Protein AF-A0A9R1UL48-F1 (afdb_monomer)

Radius of gyration: 14.7 Å; Cα contacts (8 Å, |Δi|>4): 49; chains: 1; bounding box: 41×28×31 Å

Secondary structure (DSSP, 8-state):
--HHHHHHHHHHHHHHHTTHHHHHHHHHHHHHT-HHHHHHHHHHHHHTT---SGGG-TTGGGT--SHHHHHHHHHHHHHHHHHHHHTTTT-S----

Organism: Lactuca sativa (NCBI:txid4236)

Structure (mmCIF, N/CA/C/O backbone):
data_AF-A0A9R1UL48-F1
#
_entry.id   AF-A0A9R1UL48-F1
#
loop_
_atom_site.group_PDB
_atom_site.id
_atom_site.type_symbol
_atom_site.label_atom_id
_atom_site.label_alt_id
_atom_site.label_comp_id
_atom_site.label_asym_id
_atom_site.label_entity_id
_atom_site.label_seq_id
_atom_site.pdbx_PDB_ins_code
_atom_site.Cartn_x
_atom_site.Cartn_y
_atom_site.Cartn_z
_atom_site.occupancy
_atom_site.B_iso_or_equiv
_atom_site.auth_seq_id
_atom_site.auth_comp_id
_atom_site.auth_asym_id
_atom_site.auth_atom_id
_atom_site.pdbx_PDB_model_num
ATOM 1 N N . MET A 1 1 ? 26.369 -8.459 -18.024 1.00 50.28 1 MET A N 1
ATOM 2 C CA . MET A 1 1 ? 25.039 -8.475 -17.390 1.00 50.28 1 MET A CA 1
ATOM 3 C C . MET A 1 1 ? 24.532 -9.898 -17.424 1.00 50.28 1 MET A C 1
ATOM 5 O O . MET A 1 1 ? 24.688 -10.571 -18.440 1.00 50.28 1 MET A O 1
ATOM 9 N N . SER A 1 2 ? 24.081 -10.414 -16.285 1.00 61.44 2 SER A N 1
ATOM 10 C CA . SER A 1 2 ? 23.486 -11.751 -16.228 1.00 61.44 2 SER A CA 1
ATOM 11 C C . SER A 1 2 ? 22.096 -11.711 -16.870 1.00 61.44 2 SER A C 1
ATOM 13 O O . SER A 1 2 ? 21.419 -10.689 -16.796 1.00 61.44 2 SER A O 1
ATOM 15 N N . LYS A 1 3 ? 21.624 -12.821 -17.451 1.00 58.91 3 LYS A N 1
ATOM 16 C CA . LYS A 1 3 ? 20.257 -12.907 -18.008 1.00 58.91 3 LYS A CA 1
ATOM 17 C C . LYS A 1 3 ? 19.164 -12.492 -17.002 1.00 58.91 3 LYS A C 1
ATOM 19 O O . LYS A 1 3 ? 18.085 -12.088 -17.416 1.00 58.91 3 LYS A O 1
ATOM 24 N N . GLY A 1 4 ? 19.435 -12.594 -15.696 1.00 55.41 4 GLY A N 1
ATOM 25 C CA . GLY A 1 4 ? 18.522 -12.154 -14.638 1.00 55.41 4 GLY A CA 1
ATOM 26 C C . GLY A 1 4 ? 18.448 -10.632 -14.461 1.00 55.41 4 GLY A C 1
ATOM 27 O O . GLY A 1 4 ? 17.380 -10.123 -14.136 1.00 55.41 4 GLY A O 1
ATOM 28 N N . GLU A 1 5 ? 19.536 -9.898 -14.721 1.00 53.41 5 GLU A N 1
ATOM 29 C CA . GLU A 1 5 ? 19.542 -8.424 -14.683 1.00 53.41 5 GLU A CA 1
ATOM 30 C C . GLU A 1 5 ? 18.747 -7.829 -15.850 1.00 53.41 5 GLU A C 1
ATOM 32 O O . GLU A 1 5 ? 18.006 -6.868 -15.649 1.00 53.41 5 GLU A O 1
ATOM 37 N N . ASP A 1 6 ? 18.828 -8.438 -17.039 1.00 66.06 6 ASP A N 1
ATOM 38 C CA . ASP A 1 6 ? 18.066 -7.997 -18.215 1.00 66.06 6 ASP A CA 1
ATOM 39 C C . ASP A 1 6 ? 16.556 -8.139 -17.998 1.00 66.06 6 ASP A C 1
ATOM 41 O O . ASP A 1 6 ? 15.810 -7.203 -18.263 1.00 66.06 6 ASP A O 1
ATOM 45 N N . ILE A 1 7 ? 16.096 -9.268 -17.443 1.00 68.06 7 ILE A N 1
ATOM 46 C CA . ILE A 1 7 ? 14.666 -9.485 -17.158 1.00 68.06 7 ILE A CA 1
ATOM 47 C C . ILE A 1 7 ? 14.162 -8.476 -16.122 1.00 68.06 7 ILE A C 1
ATOM 49 O O . ILE A 1 7 ? 13.088 -7.900 -16.296 1.00 68.06 7 ILE A O 1
ATOM 53 N N . GLY A 1 8 ? 14.940 -8.235 -15.061 1.00 64.12 8 GLY A N 1
ATOM 54 C CA . GLY A 1 8 ? 14.597 -7.242 -14.045 1.00 64.12 8 GLY A CA 1
ATOM 55 C C . GLY A 1 8 ? 14.480 -5.834 -14.631 1.00 64.12 8 GLY A C 1
ATOM 56 O O . GLY A 1 8 ? 13.511 -5.131 -14.350 1.00 64.12 8 GLY A O 1
ATOM 57 N N . HIS A 1 9 ? 15.421 -5.448 -15.496 1.00 67.69 9 HIS A N 1
ATOM 58 C CA . HIS A 1 9 ? 15.394 -4.162 -16.186 1.00 67.69 9 HIS A CA 1
ATOM 59 C C . HIS A 1 9 ? 14.218 -4.054 -17.166 1.00 67.69 9 HIS A C 1
ATOM 61 O O . HIS A 1 9 ? 13.515 -3.051 -17.159 1.00 67.69 9 HIS A O 1
ATOM 67 N N . THR A 1 10 ? 13.947 -5.083 -17.975 1.00 72.25 10 THR A N 1
ATOM 68 C CA . THR A 1 10 ? 12.814 -5.085 -18.916 1.00 72.25 10 THR A CA 1
ATOM 69 C C . THR A 1 10 ? 11.478 -4.970 -18.189 1.00 72.25 10 THR A C 1
ATOM 71 O O . THR A 1 10 ? 10.662 -4.131 -18.557 1.00 72.25 10 THR A O 1
ATOM 74 N N . LEU A 1 11 ? 11.266 -5.746 -17.121 1.00 68.50 11 LEU A N 1
ATOM 75 C CA . LEU A 1 11 ? 10.054 -5.640 -16.304 1.00 68.50 11 LEU A CA 1
ATOM 76 C C . LEU A 1 11 ? 9.906 -4.233 -15.718 1.00 68.50 11 LEU A C 1
ATOM 78 O O . LEU A 1 11 ? 8.822 -3.658 -15.758 1.00 68.50 11 LEU A O 1
ATOM 82 N N . LEU A 1 12 ? 11.002 -3.657 -15.220 1.00 65.50 12 LEU A N 1
ATOM 83 C CA . LEU A 1 12 ? 11.022 -2.304 -14.680 1.00 65.50 12 LEU A CA 1
ATOM 84 C C . LEU A 1 12 ? 10.621 -1.251 -15.725 1.00 65.50 12 LEU A C 1
ATOM 86 O O . LEU A 1 12 ? 9.796 -0.387 -15.424 1.00 65.50 12 LEU A O 1
ATOM 90 N N . THR A 1 13 ? 11.172 -1.338 -16.938 1.00 69.06 13 THR A N 1
ATOM 91 C CA . THR A 1 13 ? 10.849 -0.428 -18.044 1.00 69.06 13 THR A CA 1
ATOM 92 C C . THR A 1 13 ? 9.391 -0.575 -18.468 1.00 69.06 13 THR A C 1
ATOM 94 O O . THR A 1 13 ? 8.697 0.431 -18.559 1.00 69.06 13 THR A O 1
ATOM 97 N N . CYS A 1 14 ? 8.874 -1.799 -18.611 1.00 71.75 14 CYS A N 1
ATOM 98 C CA . CYS A 1 14 ? 7.467 -2.021 -18.961 1.00 71.75 14 CYS A CA 1
ATOM 99 C C . CYS A 1 14 ? 6.506 -1.450 -17.906 1.00 71.75 14 CYS A C 1
ATOM 101 O O . CYS A 1 14 ? 5.497 -0.841 -18.245 1.00 71.75 14 CYS A O 1
ATOM 103 N N . LEU A 1 15 ? 6.831 -1.585 -16.617 1.00 67.88 15 LEU A N 1
ATOM 104 C CA . LEU A 1 15 ? 6.032 -1.017 -15.525 1.00 67.88 15 LEU A CA 1
ATOM 105 C C . LEU A 1 15 ? 6.070 0.521 -15.495 1.00 67.88 15 LEU A C 1
ATOM 107 O O . LEU A 1 15 ? 5.101 1.157 -15.073 1.00 67.88 15 LEU A O 1
ATOM 111 N N . GLN A 1 16 ? 7.182 1.127 -15.924 1.00 67.88 16 GLN A N 1
ATOM 112 C CA . GLN A 1 16 ? 7.293 2.575 -16.109 1.00 67.88 16 GLN A CA 1
ATOM 113 C C . GLN A 1 16 ? 6.514 3.053 -17.340 1.00 67.88 16 GLN A C 1
ATOM 115 O O . GLN A 1 16 ? 5.785 4.035 -17.231 1.00 67.88 16 GLN A O 1
ATOM 120 N N . GLU A 1 17 ? 6.619 2.350 -18.469 1.00 74.38 17 GLU A N 1
ATOM 121 C CA . GLU A 1 17 ? 5.879 2.639 -19.706 1.00 74.38 17 GLU A CA 1
ATOM 122 C C . GLU A 1 17 ? 4.366 2.522 -19.510 1.00 74.38 17 GLU A C 1
ATOM 124 O O . GLU A 1 17 ? 3.613 3.355 -20.005 1.00 74.38 17 GLU A O 1
ATOM 129 N N . TRP A 1 18 ? 3.915 1.534 -18.734 1.00 70.56 18 TRP A N 1
ATOM 130 C CA . TRP A 1 18 ? 2.505 1.374 -18.363 1.00 70.56 18 TRP A CA 1
ATOM 131 C C . TRP A 1 18 ? 2.033 2.379 -17.308 1.00 70.56 18 TRP A C 1
ATOM 133 O O . TRP A 1 18 ? 0.863 2.374 -16.942 1.00 70.56 18 TRP A O 1
ATOM 143 N N . GLY A 1 19 ? 2.918 3.228 -16.777 1.00 67.38 19 GLY A N 1
ATOM 144 C CA . GLY A 1 19 ? 2.545 4.262 -15.814 1.00 67.38 19 GLY A CA 1
ATOM 145 C C . GLY A 1 19 ? 2.127 3.739 -14.435 1.00 67.38 19 GLY A C 1
ATOM 146 O O . GLY A 1 19 ? 1.741 4.540 -13.587 1.00 67.38 19 GLY A O 1
ATOM 147 N N . ILE A 1 20 ? 2.267 2.440 -14.148 1.00 69.00 20 ILE A N 1
ATOM 148 C CA . ILE A 1 20 ? 1.826 1.815 -12.884 1.00 69.00 20 ILE A CA 1
ATOM 149 C C . ILE A 1 20 ? 2.497 2.467 -11.671 1.00 69.00 20 ILE A C 1
ATOM 151 O O . ILE A 1 20 ? 1.861 2.723 -10.645 1.00 69.00 20 ILE A O 1
ATOM 155 N N . ASN A 1 21 ? 3.778 2.814 -11.807 1.00 66.19 21 ASN A N 1
ATOM 156 C CA . ASN A 1 21 ? 4.495 3.580 -10.790 1.00 66.19 21 ASN A CA 1
ATOM 157 C C . ASN A 1 21 ? 3.826 4.923 -10.486 1.00 66.19 21 ASN A C 1
ATOM 159 O O . ASN A 1 21 ? 3.744 5.336 -9.329 1.00 66.19 21 ASN A O 1
ATOM 163 N N . ASN A 1 22 ? 3.336 5.602 -11.521 1.00 69.62 22 ASN A N 1
ATOM 164 C CA . ASN A 1 22 ? 2.673 6.885 -11.383 1.00 69.62 22 ASN A CA 1
ATOM 165 C C . ASN A 1 22 ? 1.287 6.733 -10.741 1.00 69.62 22 ASN A C 1
ATOM 167 O O . ASN A 1 22 ? 0.934 7.541 -9.883 1.00 69.62 22 ASN A O 1
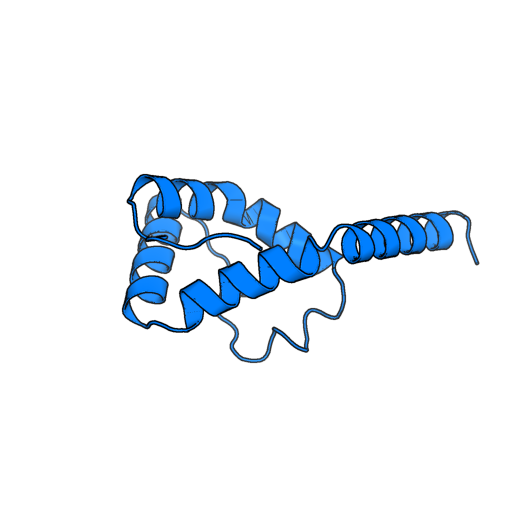ATOM 171 N N . CYS A 1 23 ? 0.537 5.676 -11.069 1.00 71.31 23 CYS A N 1
ATOM 172 C CA . CYS A 1 23 ? -0.757 5.375 -10.447 1.00 71.31 23 CYS A CA 1
ATOM 173 C C . CYS A 1 23 ? -0.612 5.172 -8.930 1.00 71.31 23 CYS A C 1
ATOM 175 O O . CYS A 1 23 ? -1.293 5.832 -8.142 1.00 71.31 23 CYS A O 1
ATOM 177 N N . MET A 1 24 ? 0.352 4.346 -8.507 1.00 73.44 24 MET A N 1
ATOM 178 C CA . MET A 1 24 ? 0.606 4.085 -7.085 1.00 73.44 24 MET A CA 1
ATOM 179 C C . MET A 1 24 ? 1.072 5.335 -6.333 1.00 73.44 24 MET A C 1
ATOM 181 O O . MET A 1 24 ? 0.561 5.646 -5.255 1.00 73.44 24 MET A O 1
ATOM 185 N N . GLN A 1 25 ? 2.004 6.105 -6.902 1.00 74.00 25 GLN A N 1
ATOM 186 C CA . GLN A 1 25 ? 2.432 7.367 -6.295 1.00 74.00 25 GLN A CA 1
ATOM 187 C C . GLN A 1 25 ? 1.288 8.380 -6.201 1.00 74.00 25 GLN A C 1
ATOM 189 O O . GLN A 1 25 ? 1.199 9.110 -5.214 1.00 74.00 25 GLN A O 1
ATOM 194 N N . THR A 1 26 ? 0.413 8.429 -7.204 1.00 76.50 26 THR A N 1
ATOM 195 C CA . THR A 1 26 ? -0.733 9.344 -7.239 1.00 76.50 26 THR A CA 1
ATOM 1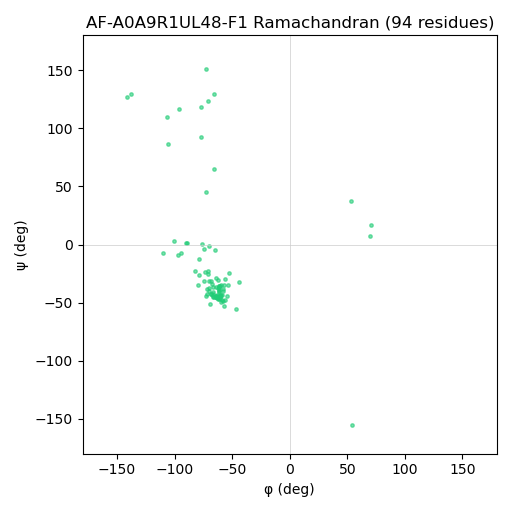96 C C . THR A 1 26 ? -1.771 8.969 -6.183 1.00 76.50 26 THR A C 1
ATOM 198 O O . THR A 1 26 ? -2.207 9.848 -5.441 1.00 76.50 26 THR A O 1
ATOM 201 N N . ALA A 1 27 ? -2.079 7.679 -6.014 1.00 78.19 27 ALA A N 1
ATOM 202 C CA . ALA A 1 27 ? -2.961 7.187 -4.952 1.00 78.19 27 ALA A CA 1
ATOM 203 C C . ALA A 1 27 ? -2.410 7.497 -3.548 1.00 78.19 27 ALA A C 1
ATOM 205 O O . ALA A 1 27 ? -3.117 8.030 -2.688 1.00 78.19 27 ALA A O 1
ATOM 206 N N . ILE A 1 28 ? -1.114 7.256 -3.324 1.00 78.12 28 ILE A N 1
ATOM 207 C CA . ILE A 1 28 ? -0.447 7.574 -2.052 1.00 78.12 28 ILE A CA 1
ATOM 208 C C . ILE A 1 28 ? -0.468 9.086 -1.782 1.00 78.12 28 ILE A C 1
ATOM 210 O O . ILE A 1 28 ? -0.801 9.511 -0.672 1.00 78.12 28 ILE A O 1
ATOM 214 N N . LYS A 1 29 ? -0.148 9.917 -2.784 1.00 78.31 29 LYS A N 1
ATOM 215 C CA . LYS A 1 29 ? -0.223 11.386 -2.678 1.00 78.31 29 LYS A CA 1
ATOM 216 C C . LYS A 1 29 ? -1.644 11.846 -2.364 1.00 78.31 29 LYS A C 1
ATOM 218 O O . LYS A 1 29 ? -1.825 12.690 -1.490 1.00 78.31 29 LYS A O 1
ATOM 223 N N . TYR A 1 30 ? -2.650 11.268 -3.020 1.00 81.31 30 TYR A N 1
ATOM 224 C CA . TYR A 1 30 ? -4.056 11.574 -2.770 1.00 81.31 30 TYR A CA 1
ATOM 225 C C . TYR A 1 30 ? -4.418 11.331 -1.304 1.00 81.31 30 TYR A C 1
ATOM 227 O O . TYR A 1 30 ? -4.886 12.246 -0.628 1.00 81.31 30 TYR A O 1
ATOM 235 N N . ILE A 1 31 ? -4.121 10.142 -0.777 1.00 81.62 31 ILE A N 1
ATOM 236 C CA . ILE A 1 31 ? -4.404 9.798 0.622 1.00 81.62 31 ILE A CA 1
ATOM 237 C C . ILE A 1 31 ? -3.663 10.748 1.571 1.00 81.62 31 ILE A C 1
ATOM 239 O O . ILE A 1 31 ? -4.263 11.267 2.512 1.00 81.62 31 ILE A O 1
ATOM 243 N N . ARG A 1 32 ? -2.387 11.041 1.296 1.00 80.44 32 ARG A N 1
ATOM 244 C CA . ARG A 1 32 ? -1.540 11.887 2.152 1.00 80.44 32 ARG A CA 1
ATOM 245 C C . ARG A 1 32 ? -1.903 13.369 2.145 1.00 80.44 32 ARG A C 1
ATOM 247 O O . ARG A 1 32 ? -1.674 14.045 3.142 1.00 80.44 32 ARG A O 1
ATOM 254 N N . ASN A 1 33 ? -2.525 13.869 1.083 1.00 83.06 33 ASN A N 1
ATOM 255 C CA . ASN A 1 33 ? -2.943 15.269 0.982 1.00 83.06 33 ASN A CA 1
ATOM 256 C C . ASN A 1 33 ? -4.119 15.633 1.909 1.00 83.06 33 ASN A C 1
ATOM 258 O O . ASN A 1 33 ? -4.577 16.772 1.901 1.00 83.06 33 ASN A O 1
ATOM 262 N N . SER A 1 34 ? -4.672 14.697 2.688 1.00 83.38 34 SER A N 1
ATOM 263 C CA . SER A 1 34 ? -5.653 15.017 3.730 1.00 83.38 34 SER A CA 1
ATOM 264 C C . SER A 1 34 ? -5.436 14.172 4.968 1.00 83.38 34 SER A C 1
ATOM 266 O O . SER A 1 34 ? -5.518 12.947 4.922 1.00 83.38 34 SER A O 1
ATOM 268 N N . THR A 1 35 ? -5.314 14.839 6.110 1.00 83.88 35 THR A N 1
ATOM 269 C CA . THR A 1 35 ? -5.271 14.198 7.426 1.00 83.88 35 THR A CA 1
ATOM 270 C C . THR A 1 35 ? -6.473 13.277 7.659 1.00 83.88 35 THR A C 1
ATOM 272 O O . THR A 1 35 ? -6.321 12.212 8.251 1.00 83.88 35 THR A O 1
ATOM 275 N N . GLN A 1 36 ? -7.654 13.629 7.135 1.00 87.19 36 GLN A N 1
ATOM 276 C CA . GLN A 1 36 ? -8.859 12.806 7.259 1.00 87.19 36 GLN A CA 1
ATOM 277 C C . GLN A 1 36 ? -8.772 11.516 6.423 1.00 87.19 36 GLN A C 1
ATOM 279 O O . GLN A 1 36 ? -9.174 10.455 6.895 1.00 87.19 36 GLN A O 1
ATOM 284 N N . ARG A 1 37 ? -8.215 11.582 5.204 1.00 86.62 37 ARG A N 1
ATOM 285 C CA . ARG A 1 37 ? -7.993 10.396 4.355 1.00 86.62 37 ARG A CA 1
ATOM 286 C C . ARG A 1 37 ? -6.920 9.484 4.944 1.00 86.62 37 ARG A C 1
ATOM 288 O O . ARG A 1 37 ? -7.146 8.283 5.015 1.00 86.62 37 ARG A O 1
ATOM 295 N N . ILE A 1 38 ? -5.818 10.041 5.453 1.00 86.44 38 ILE A N 1
ATOM 296 C CA . ILE A 1 38 ? -4.795 9.270 6.184 1.00 86.44 38 ILE A CA 1
ATOM 297 C C . ILE A 1 38 ? -5.424 8.527 7.365 1.00 86.44 38 ILE A C 1
ATOM 299 O O . ILE A 1 38 ? -5.153 7.345 7.562 1.00 86.44 38 ILE A O 1
ATOM 303 N N . GLN A 1 39 ? -6.244 9.215 8.162 1.00 87.25 39 GLN A N 1
ATOM 304 C CA . GLN A 1 39 ? -6.864 8.630 9.347 1.00 87.25 39 GLN A CA 1
ATOM 305 C C . GLN A 1 39 ? -7.793 7.464 8.981 1.00 87.25 39 GLN A C 1
ATOM 307 O O . GLN A 1 39 ? -7.648 6.375 9.530 1.00 87.25 39 GLN A O 1
ATOM 312 N N . ARG A 1 40 ? -8.658 7.654 7.981 1.00 88.12 40 ARG A N 1
ATOM 313 C CA . ARG A 1 40 ? -9.532 6.597 7.453 1.00 88.12 40 ARG A CA 1
ATOM 314 C C . ARG A 1 40 ? -8.761 5.421 6.861 1.00 88.12 40 ARG A C 1
ATOM 316 O O . ARG A 1 40 ? -9.152 4.273 7.037 1.00 88.12 40 ARG A O 1
ATOM 323 N N . PHE A 1 41 ? -7.646 5.689 6.186 1.00 86.50 41 PHE A N 1
ATOM 324 C CA . PHE A 1 41 ? -6.804 4.633 5.632 1.00 86.50 41 PHE A CA 1
ATOM 325 C C . PHE A 1 41 ? -6.158 3.812 6.753 1.00 86.50 41 PHE A C 1
ATOM 327 O O . PHE A 1 41 ? -6.196 2.587 6.725 1.00 86.50 41 PHE A O 1
ATOM 334 N N . LYS A 1 42 ? -5.663 4.471 7.809 1.00 86.69 42 LYS A N 1
ATOM 335 C CA . LYS A 1 42 ? -5.160 3.796 9.017 1.00 86.69 42 LYS A CA 1
ATOM 336 C C . LYS A 1 42 ? -6.239 2.981 9.731 1.00 86.69 42 LYS A C 1
ATOM 338 O O . LYS A 1 42 ? -5.924 1.939 10.293 1.00 86.69 42 LYS A O 1
ATOM 343 N N . GLU A 1 43 ? -7.487 3.440 9.740 1.00 89.00 43 GLU A N 1
ATOM 344 C CA . GLU A 1 43 ? -8.617 2.666 10.270 1.00 89.00 43 GLU A CA 1
ATOM 345 C C . GLU A 1 43 ? -8.847 1.396 9.445 1.00 89.00 43 GLU A C 1
ATOM 347 O O . GLU A 1 43 ? -8.929 0.316 10.023 1.00 89.00 43 GLU A O 1
ATOM 352 N N . CYS A 1 44 ? -8.819 1.493 8.112 1.00 88.31 44 CYS A N 1
ATOM 353 C CA . CYS A 1 44 ? -8.911 0.327 7.227 1.00 88.31 44 CYS A CA 1
ATOM 354 C C . CYS A 1 44 ? -7.747 -0.655 7.448 1.00 88.31 44 CYS A C 1
ATOM 356 O O . CYS A 1 44 ? -7.967 -1.862 7.503 1.00 88.31 44 CYS A O 1
ATOM 358 N N . MET A 1 45 ? -6.521 -0.151 7.635 1.00 88.56 45 MET A N 1
ATOM 359 C CA . MET A 1 45 ? -5.355 -0.978 7.974 1.00 88.56 45 MET A CA 1
ATOM 360 C C . MET A 1 45 ? -5.555 -1.724 9.298 1.00 88.56 45 MET A C 1
ATOM 362 O O . MET A 1 45 ? -5.288 -2.920 9.375 1.00 88.56 45 MET A O 1
ATOM 366 N N . LYS A 1 46 ? -6.063 -1.039 10.331 1.00 88.69 46 LYS A N 1
ATOM 367 C CA . LYS A 1 46 ? -6.336 -1.643 11.644 1.00 88.69 46 LYS A CA 1
ATOM 368 C C . LYS A 1 46 ? -7.418 -2.715 11.577 1.00 88.69 46 LYS A C 1
ATOM 370 O O . LYS A 1 46 ? -7.240 -3.777 12.156 1.00 88.69 46 LYS A O 1
ATOM 375 N N . GLU A 1 47 ? -8.516 -2.458 10.873 1.00 88.56 47 GLU A N 1
ATOM 376 C CA . GLU A 1 47 ? -9.611 -3.427 10.715 1.00 88.56 47 GLU A CA 1
ATOM 377 C C . GLU A 1 47 ? -9.158 -4.717 10.030 1.00 88.56 47 GLU A C 1
ATOM 379 O O . GLU A 1 47 ? -9.612 -5.804 10.381 1.00 88.56 47 GLU A O 1
ATOM 384 N N . LEU A 1 48 ? -8.236 -4.596 9.076 1.00 87.75 48 LEU A N 1
ATOM 385 C CA . LEU A 1 48 ? -7.684 -5.724 8.333 1.00 87.75 48 LEU A CA 1
ATOM 386 C C . LEU A 1 48 ? -6.441 -6.338 8.996 1.00 87.75 48 LEU A C 1
ATOM 388 O O . LEU A 1 48 ? -5.881 -7.287 8.454 1.00 87.75 48 LEU A O 1
ATOM 392 N N . ASN A 1 49 ? -6.018 -5.829 10.161 1.00 86.50 49 ASN A N 1
ATOM 393 C CA . ASN A 1 49 ? -4.784 -6.212 10.858 1.00 86.50 49 ASN A CA 1
ATOM 394 C C . ASN A 1 49 ? -3.524 -6.128 9.974 1.00 86.50 49 ASN A C 1
ATOM 396 O O . ASN A 1 49 ? -2.622 -6.959 10.072 1.00 86.50 49 ASN A O 1
ATOM 400 N N . VAL A 1 50 ? -3.459 -5.118 9.103 1.00 84.81 50 VAL A N 1
ATOM 401 C CA . VAL A 1 50 ? -2.306 -4.861 8.233 1.00 84.81 50 VAL A CA 1
ATOM 402 C C . VAL A 1 50 ? -1.402 -3.816 8.883 1.00 84.81 50 VAL A C 1
ATOM 404 O O . VAL A 1 50 ? -1.786 -2.659 9.057 1.00 84.81 50 VAL A O 1
ATOM 407 N N . GLU A 1 51 ? -0.173 -4.204 9.219 1.00 75.12 51 GLU A N 1
ATOM 408 C CA . GLU A 1 51 ? 0.836 -3.310 9.792 1.00 75.12 51 GLU A CA 1
ATOM 409 C C . GLU A 1 51 ? 1.924 -2.956 8.771 1.00 75.12 51 GLU A C 1
ATOM 411 O O . GLU A 1 51 ? 2.999 -3.548 8.760 1.00 75.12 51 GLU A O 1
ATOM 416 N N . SER A 1 52 ? 1.693 -1.916 7.965 1.00 72.25 52 SER A N 1
ATOM 417 C CA . SER A 1 52 ? 2.733 -1.378 7.078 1.00 72.25 52 SER A CA 1
ATOM 418 C C . SER A 1 52 ? 3.259 -0.036 7.585 1.00 72.25 52 SER A C 1
ATOM 420 O O . SER A 1 52 ? 2.585 0.995 7.520 1.00 72.25 52 SER A O 1
ATOM 422 N N . LYS A 1 53 ? 4.503 -0.015 8.078 1.00 65.00 53 LYS A N 1
ATOM 423 C CA . LYS A 1 53 ? 5.183 1.236 8.477 1.00 65.00 53 LYS A CA 1
ATOM 424 C C . LYS A 1 53 ? 5.619 2.067 7.276 1.00 65.00 53 LYS A C 1
ATOM 426 O O . LYS A 1 53 ? 5.790 3.279 7.395 1.00 65.00 53 LYS A O 1
ATOM 431 N N . LYS A 1 54 ? 5.806 1.424 6.124 1.00 65.94 54 LYS A N 1
ATOM 432 C CA . LYS A 1 54 ? 6.456 2.062 4.987 1.00 65.94 54 LYS A CA 1
ATOM 433 C C . LYS A 1 54 ? 5.518 3.006 4.214 1.00 65.94 54 LYS A C 1
ATOM 435 O O . LYS A 1 54 ? 5.980 4.002 3.671 1.00 65.94 54 LYS A O 1
ATOM 440 N N . PHE A 1 55 ? 4.203 2.778 4.255 1.00 66.62 55 PHE A N 1
ATOM 441 C CA . PHE A 1 55 ? 3.196 3.651 3.627 1.00 66.62 55 PHE A CA 1
ATOM 442 C C . PHE A 1 55 ? 3.159 5.081 4.205 1.00 66.62 55 PHE A C 1
ATOM 444 O O . PHE A 1 55 ? 2.850 6.047 3.507 1.00 66.62 55 PHE A O 1
ATOM 451 N N . LEU A 1 56 ? 3.484 5.226 5.495 1.00 60.03 56 LEU A N 1
ATOM 452 C CA . LEU A 1 56 ? 3.360 6.480 6.245 1.00 60.03 56 LEU A CA 1
ATOM 453 C C . LEU A 1 56 ? 4.646 7.311 6.291 1.00 60.03 56 LEU A C 1
ATOM 455 O O . LEU A 1 56 ? 4.611 8.438 6.788 1.00 60.03 56 LEU A O 1
ATOM 459 N N . CYS A 1 57 ? 5.776 6.791 5.805 1.00 57.59 57 CYS A N 1
ATOM 460 C CA . CYS A 1 57 ? 7.027 7.537 5.849 1.00 57.59 57 CYS A CA 1
ATOM 461 C C . CYS A 1 57 ? 6.993 8.702 4.851 1.00 57.59 57 CYS A C 1
ATOM 463 O O . CYS A 1 57 ? 6.734 8.550 3.652 1.00 57.59 57 CYS A O 1
ATOM 465 N N . ASN A 1 58 ? 7.211 9.910 5.378 1.00 51.81 58 ASN A N 1
ATOM 466 C CA . ASN A 1 58 ? 6.998 11.131 4.618 1.00 51.81 58 ASN A CA 1
ATOM 467 C C . ASN A 1 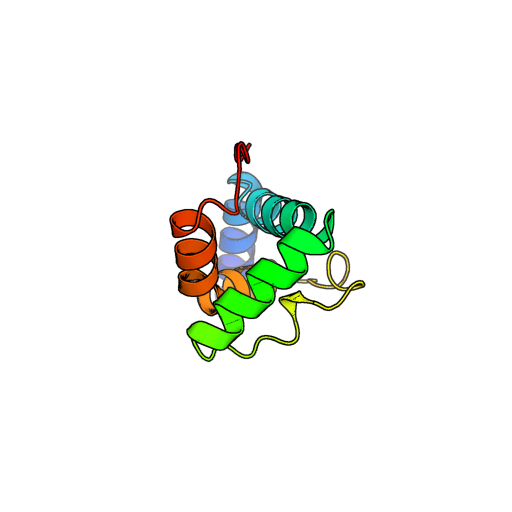58 ? 8.048 11.314 3.505 1.00 51.81 58 ASN A C 1
ATOM 469 O O . ASN A 1 58 ? 7.709 11.792 2.422 1.00 51.81 58 ASN A O 1
ATOM 473 N N . ASP A 1 59 ? 9.260 10.822 3.751 1.00 47.19 59 ASP A N 1
ATOM 474 C CA . ASP A 1 59 ? 10.452 11.010 2.916 1.00 47.19 59 ASP A CA 1
ATOM 475 C C . ASP A 1 59 ? 10.626 9.931 1.835 1.00 47.19 59 ASP A C 1
ATOM 477 O O . ASP A 1 59 ? 11.586 9.938 1.071 1.00 47.19 59 ASP A O 1
ATOM 481 N N . SER A 1 60 ? 9.693 8.980 1.752 1.00 51.56 60 SER A N 1
ATOM 482 C CA . SER A 1 60 ? 9.882 7.764 0.961 1.00 51.56 60 SER A CA 1
ATOM 483 C C . SER A 1 60 ? 9.597 7.927 -0.520 1.00 51.56 60 SER A C 1
ATOM 485 O O . SER A 1 60 ? 10.130 7.148 -1.291 1.00 51.56 60 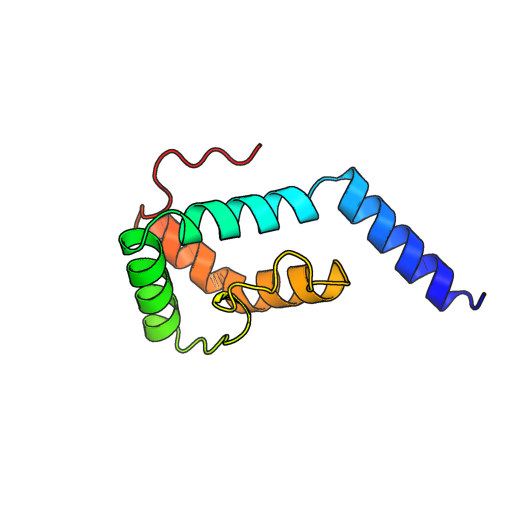SER A O 1
ATOM 487 N N . LEU A 1 61 ? 8.807 8.916 -0.961 1.00 49.94 61 LEU A N 1
ATOM 488 C CA . LEU A 1 61 ? 8.472 9.067 -2.392 1.00 49.94 61 LEU A CA 1
ATOM 489 C C . LEU A 1 61 ? 9.714 9.189 -3.293 1.00 49.94 61 LEU A C 1
ATOM 491 O O . LEU A 1 61 ? 9.678 8.730 -4.428 1.00 49.94 61 LEU A O 1
ATOM 495 N N . THR A 1 62 ? 10.811 9.733 -2.764 1.00 45.22 62 THR A N 1
ATOM 496 C CA . THR A 1 62 ? 12.127 9.823 -3.414 1.00 45.22 62 THR A CA 1
ATOM 497 C C . THR A 1 62 ? 13.093 8.700 -3.015 1.00 45.22 62 THR A C 1
ATOM 499 O O . THR A 1 62 ? 14.154 8.587 -3.615 1.00 45.22 62 THR A O 1
ATOM 502 N N . GLN A 1 63 ? 12.747 7.881 -2.014 1.00 44.69 63 GLN A N 1
ATOM 503 C CA . GLN A 1 63 ? 13.572 6.798 -1.463 1.00 44.69 63 GLN A CA 1
ATOM 504 C C . GLN A 1 63 ? 13.039 5.388 -1.786 1.00 44.69 63 GLN A C 1
ATOM 506 O O . GLN A 1 63 ? 13.741 4.407 -1.534 1.00 44.69 63 GLN A O 1
ATOM 511 N N . TRP A 1 64 ? 11.845 5.265 -2.389 1.00 56.25 64 TRP A N 1
ATOM 512 C CA . TRP A 1 64 ? 11.394 4.083 -3.139 1.00 56.25 64 TRP A CA 1
ATOM 513 C C . TRP A 1 64 ? 12.272 3.935 -4.384 1.00 56.25 64 TRP A C 1
ATOM 515 O O . TRP A 1 64 ? 11.823 4.107 -5.514 1.00 56.25 64 TRP A O 1
ATOM 525 N N . ASN A 1 65 ? 13.558 3.664 -4.175 1.00 51.78 65 ASN A N 1
ATOM 526 C CA . ASN A 1 65 ? 14.574 3.597 -5.222 1.00 51.78 65 ASN A CA 1
ATOM 527 C C . ASN A 1 65 ? 14.322 2.444 -6.208 1.00 51.78 65 ASN A C 1
ATOM 529 O O . ASN A 1 65 ? 15.023 2.325 -7.209 1.00 51.78 65 ASN A O 1
ATOM 533 N N . SER A 1 66 ? 13.315 1.604 -5.954 1.00 60.81 66 SER A N 1
ATOM 534 C CA . SER A 1 66 ? 12.881 0.554 -6.858 1.00 60.81 66 SER A CA 1
ATOM 535 C C . SER A 1 66 ? 11.353 0.479 -6.934 1.00 60.81 66 SER A C 1
ATOM 537 O O . SER A 1 66 ? 10.654 0.350 -5.930 1.00 60.81 66 SER A O 1
ATOM 539 N N . THR A 1 67 ? 10.836 0.470 -8.165 1.00 65.75 67 THR A N 1
ATOM 540 C CA . THR A 1 67 ? 9.462 0.062 -8.528 1.00 65.75 67 THR A CA 1
ATOM 541 C C . THR A 1 67 ? 9.026 -1.220 -7.819 1.00 65.75 67 THR A C 1
ATOM 543 O O . THR A 1 67 ? 7.861 -1.378 -7.473 1.00 65.75 67 THR A O 1
ATOM 546 N N . TYR A 1 68 ? 9.975 -2.119 -7.556 1.00 69.38 68 TYR A N 1
ATOM 547 C CA . TYR A 1 68 ? 9.758 -3.343 -6.795 1.00 69.38 68 TYR A CA 1
ATOM 548 C C . TYR A 1 68 ? 9.209 -3.085 -5.386 1.00 69.38 68 TYR A C 1
ATOM 550 O O . TYR A 1 68 ? 8.221 -3.698 -5.001 1.00 69.38 68 TYR A O 1
ATOM 558 N N . GLU A 1 69 ? 9.800 -2.165 -4.621 1.00 70.94 69 GLU A N 1
ATOM 559 C CA . GLU A 1 69 ? 9.334 -1.874 -3.260 1.00 70.94 69 GLU A CA 1
ATOM 560 C C . GLU A 1 69 ? 7.942 -1.221 -3.265 1.00 70.94 69 GLU A C 1
ATOM 562 O O . GLU A 1 69 ? 7.124 -1.505 -2.390 1.00 70.94 69 GLU A O 1
ATOM 567 N N . LEU A 1 70 ? 7.645 -0.402 -4.282 1.00 73.12 70 LEU A N 1
ATOM 568 C CA . LEU A 1 70 ? 6.326 0.207 -4.462 1.00 73.12 70 LEU A CA 1
ATOM 569 C C . LEU A 1 70 ? 5.257 -0.847 -4.790 1.00 73.12 70 LEU A C 1
ATOM 571 O O . LEU A 1 70 ? 4.175 -0.825 -4.208 1.00 73.12 70 LEU A O 1
ATOM 575 N N . LEU A 1 71 ? 5.574 -1.789 -5.682 1.00 73.38 71 LEU A N 1
ATOM 576 C CA . LEU A 1 71 ? 4.693 -2.903 -6.033 1.00 73.38 71 LEU A CA 1
ATOM 577 C C . LEU A 1 71 ? 4.488 -3.868 -4.870 1.00 73.38 71 LEU A C 1
ATOM 579 O O . LEU A 1 71 ? 3.369 -4.302 -4.626 1.00 73.38 71 LEU A O 1
ATOM 583 N N . ASN A 1 72 ? 5.545 -4.174 -4.121 1.00 77.00 72 ASN A N 1
ATOM 584 C CA . ASN A 1 72 ? 5.452 -5.059 -2.965 1.00 77.00 72 ASN A CA 1
ATOM 585 C C . ASN A 1 72 ? 4.476 -4.503 -1.914 1.00 77.00 72 ASN A C 1
ATOM 587 O O . ASN A 1 72 ? 3.715 -5.242 -1.301 1.00 77.00 72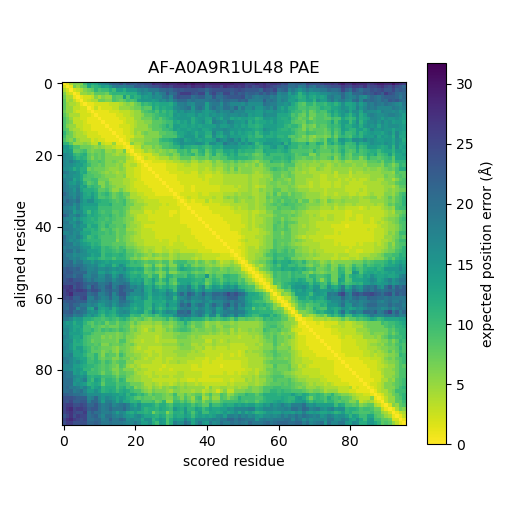 ASN A O 1
ATOM 591 N N . ILE A 1 73 ? 4.432 -3.181 -1.765 1.00 76.81 73 ILE A N 1
ATOM 592 C CA . ILE A 1 73 ? 3.480 -2.519 -0.869 1.00 76.81 73 ILE A CA 1
ATOM 593 C C . ILE A 1 73 ? 2.098 -2.392 -1.466 1.00 76.81 73 ILE A C 1
ATOM 595 O O . ILE A 1 73 ? 1.127 -2.488 -0.724 1.00 76.81 73 ILE A O 1
ATOM 599 N N . ALA A 1 74 ? 1.993 -2.184 -2.778 1.00 78.31 74 ALA A N 1
ATOM 600 C CA . ALA A 1 74 ? 0.709 -2.262 -3.461 1.00 78.31 74 ALA A CA 1
ATOM 601 C C 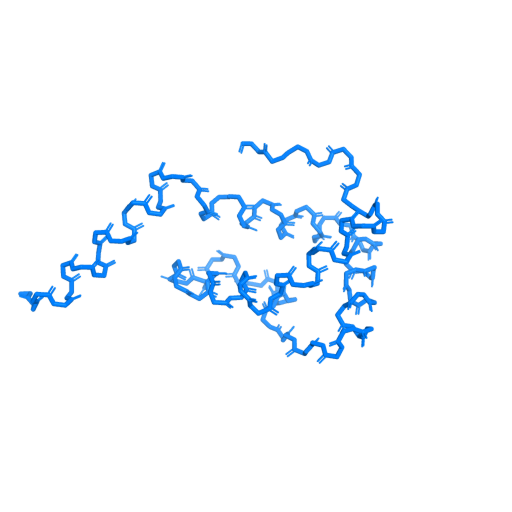. ALA A 1 74 ? 0.040 -3.614 -3.173 1.00 78.31 74 ALA A C 1
ATOM 603 O O . ALA A 1 74 ? -1.127 -3.646 -2.805 1.00 78.31 74 ALA A O 1
ATOM 604 N N . LEU A 1 75 ? 0.813 -4.703 -3.245 1.00 80.12 75 LEU A N 1
ATOM 605 C CA . LEU A 1 75 ? 0.356 -6.054 -2.920 1.00 80.12 75 LEU A CA 1
ATOM 606 C C . LEU A 1 75 ? 0.027 -6.218 -1.429 1.00 80.12 75 LEU A C 1
ATOM 608 O O . LEU A 1 75 ? -1.014 -6.766 -1.087 1.00 80.12 75 LEU A O 1
ATOM 612 N N . GLU A 1 76 ? 0.877 -5.721 -0.526 1.00 82.44 76 GLU A N 1
ATOM 613 C CA . GLU A 1 76 ? 0.630 -5.787 0.925 1.00 82.44 76 GLU A CA 1
ATOM 614 C C . GLU A 1 76 ? -0.650 -5.033 1.336 1.00 82.44 76 GLU A C 1
ATOM 616 O O . GLU A 1 76 ? -1.371 -5.453 2.242 1.00 82.44 76 GLU A O 1
ATOM 621 N N . LEU A 1 77 ? -0.937 -3.916 0.663 1.00 82.88 77 LEU A N 1
ATOM 622 C CA . LEU A 1 77 ? -2.052 -3.023 0.969 1.00 82.88 77 LEU A CA 1
ATOM 623 C C . LEU A 1 77 ? -3.265 -3.214 0.060 1.00 82.88 77 LEU A C 1
ATOM 625 O O . LEU A 1 77 ? -4.229 -2.477 0.238 1.00 82.88 77 LEU A O 1
ATOM 629 N N . GLU A 1 78 ? -3.255 -4.171 -0.868 1.00 85.25 78 GLU A N 1
ATOM 630 C CA . GLU A 1 78 ? -4.329 -4.405 -1.848 1.00 85.25 78 GLU A CA 1
ATOM 631 C C . GLU A 1 78 ? -5.706 -4.401 -1.167 1.00 85.25 78 GLU A C 1
ATOM 633 O O . GLU A 1 78 ? -6.543 -3.539 -1.417 1.00 85.25 78 GLU A O 1
ATOM 638 N N . LYS A 1 79 ? -5.873 -5.253 -0.151 1.00 86.06 79 LYS A N 1
ATOM 639 C CA . LYS A 1 79 ? -7.125 -5.361 0.615 1.00 86.06 79 LYS A CA 1
ATOM 640 C C . LYS A 1 79 ? -7.485 -4.090 1.383 1.00 86.06 79 LYS A C 1
ATOM 642 O O . LYS A 1 79 ? -8.657 -3.840 1.659 1.00 86.06 79 LYS A O 1
ATOM 647 N N . VAL A 1 80 ? -6.485 -3.304 1.781 1.00 87.81 80 VAL A N 1
ATOM 648 C CA . VAL A 1 80 ? -6.696 -2.021 2.462 1.00 87.81 80 VAL A CA 1
ATOM 649 C C . VAL A 1 80 ? -7.222 -0.991 1.473 1.00 87.81 80 VAL A C 1
ATOM 651 O O . VAL A 1 80 ? -8.146 -0.262 1.823 1.00 87.81 80 VAL A O 1
ATOM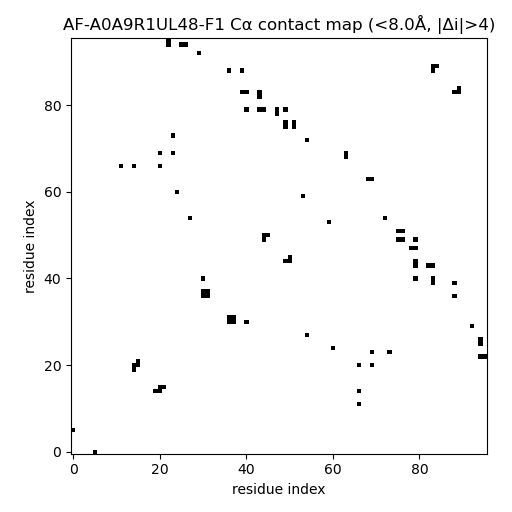 654 N N . PHE A 1 81 ? -6.672 -0.949 0.258 1.00 83.94 81 PHE A N 1
ATOM 655 C CA . PHE A 1 81 ? -7.173 -0.106 -0.823 1.00 83.94 81 PHE A CA 1
ATOM 656 C C . PHE A 1 81 ? -8.602 -0.492 -1.210 1.00 83.94 81 PHE A C 1
ATOM 658 O O . PHE A 1 81 ? -9.449 0.397 -1.245 1.00 83.94 81 PHE A O 1
ATOM 665 N N . ASP A 1 82 ? -8.898 -1.786 -1.352 1.00 85.50 82 ASP A N 1
ATOM 666 C CA . ASP A 1 82 ? -10.256 -2.269 -1.631 1.00 85.50 82 ASP A CA 1
ATOM 667 C C . ASP A 1 82 ? -11.243 -1.841 -0.536 1.00 85.50 82 ASP A C 1
ATOM 669 O O . ASP A 1 82 ? -12.304 -1.285 -0.812 1.00 85.50 82 ASP A O 1
ATOM 673 N N . ASN A 1 83 ? -10.891 -2.039 0.740 1.00 85.75 83 ASN A N 1
ATOM 674 C CA . ASN A 1 83 ? -11.743 -1.620 1.858 1.00 85.75 83 ASN A CA 1
ATOM 675 C C . ASN A 1 83 ? -11.908 -0.089 1.904 1.00 85.75 83 ASN A C 1
ATOM 677 O O . ASN A 1 83 ? -12.981 0.426 2.217 1.00 85.75 83 ASN A O 1
ATOM 681 N N . PHE A 1 84 ? -10.854 0.655 1.569 1.00 83.50 84 PHE A N 1
ATOM 682 C CA . PHE A 1 84 ? -10.889 2.113 1.503 1.00 83.50 84 PHE A CA 1
ATOM 683 C C . PHE A 1 84 ? -11.793 2.619 0.363 1.00 83.50 84 PHE A C 1
ATOM 685 O O . PHE A 1 84 ? -12.505 3.612 0.541 1.00 83.50 84 PHE A O 1
ATOM 692 N N . GLU A 1 85 ? -11.818 1.919 -0.773 1.00 82.25 85 GLU A N 1
ATOM 693 C CA . GLU A 1 85 ? -12.726 2.167 -1.895 1.00 82.25 85 GLU A CA 1
ATOM 694 C C . GLU A 1 85 ? -14.177 1.824 -1.553 1.00 82.25 85 GLU A C 1
ATOM 696 O O . GLU A 1 85 ? -15.053 2.674 -1.704 1.00 82.25 85 GLU A O 1
ATOM 701 N N . VAL A 1 86 ? -14.432 0.623 -1.024 1.00 83.69 86 VAL A N 1
ATOM 702 C CA . VAL A 1 86 ? -15.776 0.145 -0.649 1.00 83.69 86 VAL A CA 1
ATOM 703 C C . VAL A 1 86 ? -16.442 1.081 0.360 1.00 83.69 86 VAL A C 1
ATOM 705 O O . VAL A 1 86 ? -17.648 1.316 0.304 1.00 83.69 86 VAL A O 1
ATOM 708 N N . LYS A 1 87 ? -15.658 1.677 1.264 1.00 81.44 87 LYS A N 1
ATOM 709 C CA . LYS A 1 87 ? -16.145 2.678 2.224 1.00 81.44 87 LYS A CA 1
ATOM 710 C C . LYS A 1 87 ? -16.378 4.068 1.621 1.00 81.44 87 LYS A C 1
ATOM 712 O O . LYS A 1 87 ? -16.769 4.989 2.338 1.00 81.44 87 LYS A O 1
ATOM 717 N N . GLY A 1 88 ? -16.135 4.241 0.324 1.00 78.56 88 GLY A N 1
ATOM 718 C CA . GLY A 1 88 ? -16.325 5.491 -0.407 1.00 78.56 88 GLY A CA 1
ATOM 719 C C . GLY A 1 88 ? -15.305 6.571 -0.048 1.00 78.56 88 GLY A C 1
ATOM 720 O O . GLY A 1 88 ? -15.527 7.751 -0.321 1.00 78.56 88 GLY A O 1
ATOM 721 N N . PHE A 1 89 ? -14.182 6.211 0.581 1.00 77.31 89 PHE A N 1
ATOM 722 C CA . PHE A 1 89 ? -13.193 7.188 1.039 1.00 77.31 89 PHE A CA 1
ATOM 723 C C . PHE A 1 89 ? -12.287 7.710 -0.078 1.00 77.31 89 PHE A C 1
ATOM 725 O O . PHE A 1 89 ? -11.610 8.727 0.114 1.00 77.31 89 PHE A O 1
ATOM 732 N N . LEU A 1 90 ? -12.307 7.062 -1.247 1.00 66.81 90 LEU A N 1
ATOM 733 C CA . LEU A 1 90 ? -11.625 7.548 -2.441 1.00 66.81 90 LEU A CA 1
ATOM 734 C C . LEU A 1 90 ? -12.298 8.789 -3.048 1.00 66.81 90 LEU A C 1
ATOM 736 O O . LEU A 1 90 ? -11.590 9.588 -3.645 1.00 66.81 90 LEU A O 1
ATOM 740 N N . GLY A 1 91 ? -13.589 9.068 -2.823 1.00 64.12 91 GLY A N 1
ATOM 741 C CA . GLY A 1 91 ? -14.267 10.203 -3.481 1.00 64.12 91 GLY A CA 1
ATOM 742 C C . GLY A 1 91 ? -14.131 10.157 -5.016 1.00 64.12 91 GLY A C 1
ATOM 743 O O . GLY A 1 91 ? -13.884 9.093 -5.570 1.00 64.12 91 GLY A O 1
ATOM 744 N N . ASN A 1 92 ? -14.236 11.300 -5.710 1.00 59.59 92 ASN A N 1
ATOM 745 C CA . ASN A 1 92 ? -14.007 11.411 -7.168 1.00 59.59 92 ASN A CA 1
ATOM 746 C C . ASN A 1 92 ? -12.510 11.295 -7.536 1.00 59.59 92 ASN A C 1
ATOM 748 O O . ASN A 1 92 ? -11.969 12.139 -8.251 1.00 59.59 92 ASN A O 1
ATOM 752 N N . PHE A 1 93 ? -11.793 10.328 -6.967 1.00 63.75 93 PHE A N 1
ATOM 753 C CA . PHE A 1 93 ? -10.418 10.050 -7.348 1.00 63.75 93 PHE A CA 1
ATOM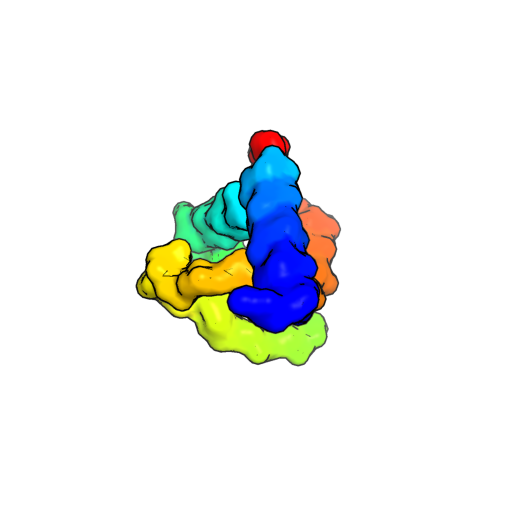 754 C C . PHE A 1 93 ? -10.417 9.291 -8.675 1.00 63.75 93 PHE A C 1
ATOM 756 O O . PHE A 1 93 ? -10.526 8.070 -8.701 1.00 63.75 93 PHE A O 1
ATOM 763 N N . GLU A 1 94 ? -10.322 10.027 -9.779 1.00 51.75 94 GLU A N 1
ATOM 764 C CA . GLU A 1 94 ? -10.031 9.443 -11.085 1.00 51.75 94 GLU A CA 1
ATOM 765 C C . GLU A 1 94 ? -8.531 9.136 -11.151 1.00 51.75 94 GLU A C 1
ATOM 767 O O . GLU A 1 94 ? -7.685 10.025 -11.011 1.00 51.75 94 GLU A O 1
ATOM 772 N N . LEU A 1 95 ? -8.204 7.852 -11.305 1.00 49.53 95 LEU A N 1
ATOM 773 C CA . LEU A 1 95 ? -6.860 7.437 -11.687 1.00 49.53 95 LEU A CA 1
ATOM 774 C C . LEU A 1 95 ? -6.598 7.955 -13.115 1.00 49.53 95 LEU A C 1
ATOM 776 O O . LEU A 1 95 ? -7.466 7.764 -13.968 1.00 49.53 95 LEU A O 1
ATOM 780 N N . PRO A 1 96 ? -5.464 8.636 -13.369 1.00 46.72 96 PRO A N 1
ATOM 781 C CA . PRO A 1 96 ? -5.088 9.042 -14.720 1.00 46.72 96 PRO A CA 1
ATOM 782 C C . PRO A 1 96 ? -4.830 7.839 -15.631 1.00 46.72 96 PRO A C 1
ATOM 784 O O . PRO A 1 96 ? -4.386 6.788 -15.108 1.00 46.72 96 PRO A O 1
#

Mean predicted aligned error: 9.35 Å

Foldseek 3Di:
DDPVVVVQVVVQVVCVVVCVLVLLLLVLVLQVVDPVSVVLLVVLCVVVVQDDPQSPDPPCNVVCPGPVVSVVVCVSCVSSVVVCVVVVVCPPDDRD

InterPro domains:
  IPR052035 Zinc finger BED domain-containing [PTHR46481] (23-87)

Solvent-accessible surface area (backbone atoms only — not comparable to full-atom values): 5746 Å² total; per-residue (Å²): 133,56,79,66,55,54,53,54,49,51,54,51,50,52,40,55,75,69,38,52,61,54,53,54,54,49,53,52,50,58,34,64,77,31,72,69,44,41,50,54,47,52,48,36,23,58,78,70,72,54,87,70,73,72,83,72,48,85,74,37,86,82,61,57,81,39,71,62,61,55,50,55,45,49,63,74,38,42,68,37,51,53,49,34,47,77,71,55,69,56,64,94,66,75,80,129

Sequence (96 aa):
MSKGEDIGHTLLTCLQEWGINN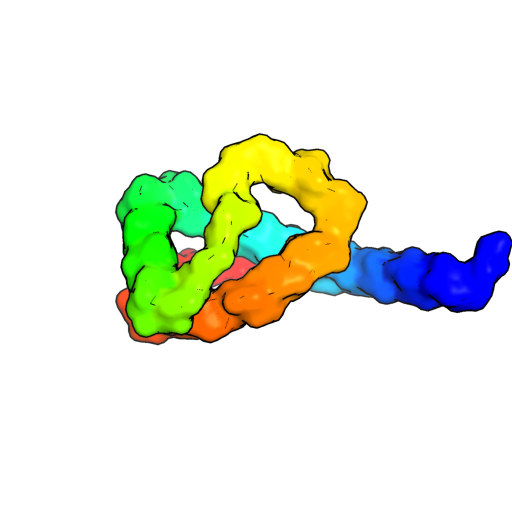CMQTAIKYIRNSTQRIQRFKECMKELNVESKKFLCNDSLTQWNSTYELLNIALELEKVFDNFEVKGFLGNFELP

pLDDT: mean 72.24, std 12.35, range [44.69, 89.0]